Protein AF-A0A9E6DRL3-F1 (afdb_monomer_lite)

Radius of gyration: 11.87 Å; chains: 1; bounding box: 28×23×36 Å

Sequence (87 aa):
MQKTEKDILCVPLLGSYKDDGKTYIYGKVESGSFTPGDKLMILPTKKECIIENIKTDSTEMEKAYPNDNIHIKVKNIDENDIRRGYI

Secondary structure (DSSP, 8-state):
----TTSPPB--EEEEEEETTEEEEEEE--B--B-TT-EEEETTTTEEEEEEEEE-SS-EESSB-TT-EEEEEEES--GGG--TT--

Foldseek 3Di:
DQAWQPDDWDWQWQAWDDDPNWIKTWTFTAHHKDFQQDWDAKPPVRFIKGFHWKDDPVGTDGMDIHGDTIITTIPPDDRVVIDGGID

Structure (mmCIF, N/CA/C/O backbone):
data_AF-A0A9E6DRL3-F1
#
_entry.id   AF-A0A9E6DRL3-F1
#
loop_
_atom_site.group_PDB
_atom_site.id
_atom_site.type_symbol
_atom_site.label_atom_id
_atom_site.label_alt_id
_atom_site.label_comp_id
_atom_site.label_asym_id
_atom_site.label_entity_id
_atom_site.label_seq_id
_atom_site.pdbx_PDB_ins_code
_atom_site.Cartn_x
_atom_site.Cartn_y
_atom_site.Cartn_z
_atom_site.occupancy
_atom_site.B_iso_or_equiv
_atom_site.auth_seq_id
_atom_site.auth_comp_id
_atom_site.auth_asym_id
_atom_site.auth_atom_id
_atom_site.pdbx_PDB_model_num
ATOM 1 N N . MET A 1 1 ? 9.628 -12.395 -19.507 1.00 61.94 1 MET A N 1
ATOM 2 C CA . MET A 1 1 ? 9.889 -10.940 -19.494 1.00 61.94 1 MET A CA 1
ATOM 3 C C . MET A 1 1 ? 9.803 -10.479 -18.052 1.00 61.94 1 MET A C 1
ATOM 5 O O . MET A 1 1 ? 8.845 -10.849 -17.386 1.00 61.94 1 MET A O 1
ATOM 9 N N . GLN A 1 2 ? 10.828 -9.797 -17.546 1.00 71.81 2 GLN A N 1
ATOM 10 C CA . GLN A 1 2 ? 10.843 -9.292 -16.173 1.00 71.81 2 GLN A CA 1
ATOM 11 C C . GLN A 1 2 ? 9.998 -8.015 -16.115 1.00 71.81 2 GLN A C 1
ATOM 13 O O . GLN A 1 2 ? 10.182 -7.136 -16.953 1.00 71.81 2 GLN A O 1
ATOM 18 N N . LYS A 1 3 ? 9.048 -7.948 -15.178 1.00 87.19 3 LYS A N 1
ATOM 19 C CA . LYS A 1 3 ? 8.224 -6.757 -14.944 1.00 87.19 3 LYS A CA 1
ATOM 20 C C . LYS A 1 3 ? 9.093 -5.625 -14.389 1.00 87.19 3 LYS A C 1
ATOM 22 O O . LYS A 1 3 ? 10.003 -5.873 -13.598 1.00 87.19 3 LYS A O 1
ATOM 27 N N . THR A 1 4 ? 8.818 -4.402 -14.816 1.00 91.50 4 THR A N 1
ATOM 28 C CA . THR A 1 4 ? 9.612 -3.200 -14.545 1.00 91.50 4 THR A CA 1
ATOM 29 C C . THR A 1 4 ? 8.800 -2.147 -13.795 1.00 91.50 4 THR A C 1
ATOM 31 O O . THR A 1 4 ? 7.576 -2.227 -13.690 1.00 91.50 4 THR A O 1
ATOM 34 N N . GLU A 1 5 ? 9.483 -1.122 -13.284 1.00 90.88 5 GLU A N 1
ATOM 35 C CA . GLU A 1 5 ? 8.850 0.004 -12.584 1.00 90.88 5 GLU A CA 1
ATOM 36 C C . GLU A 1 5 ? 7.955 0.878 -13.482 1.00 90.88 5 GLU A C 1
ATOM 38 O O . GLU A 1 5 ? 7.176 1.678 -12.967 1.00 90.88 5 GLU A O 1
ATOM 43 N N . LYS A 1 6 ? 8.090 0.742 -14.811 1.00 90.75 6 LYS A N 1
ATOM 44 C CA . LYS A 1 6 ? 7.339 1.501 -15.826 1.00 90.75 6 LYS A CA 1
ATOM 45 C C . LYS A 1 6 ? 6.069 0.787 -16.285 1.00 90.75 6 LYS A C 1
ATOM 47 O O . LYS A 1 6 ? 5.291 1.362 -17.041 1.00 90.75 6 LYS A O 1
ATOM 52 N N . ASP A 1 7 ? 5.886 -0.460 -15.865 1.00 95.12 7 ASP A N 1
ATOM 53 C CA . ASP A 1 7 ? 4.685 -1.226 -16.169 1.00 95.12 7 ASP A CA 1
ATOM 54 C C . ASP A 1 7 ? 3.500 -0.755 -15.317 1.00 95.12 7 ASP A C 1
ATOM 56 O O . ASP A 1 7 ? 3.647 0.001 -14.355 1.00 95.12 7 ASP A O 1
ATOM 60 N N . ILE A 1 8 ? 2.306 -1.242 -15.658 1.00 94.56 8 ILE A N 1
ATOM 61 C CA . ILE A 1 8 ? 1.099 -0.998 -14.866 1.00 94.56 8 ILE A CA 1
ATOM 62 C C . ILE A 1 8 ? 1.318 -1.531 -13.449 1.00 94.56 8 ILE A C 1
ATOM 64 O O . ILE A 1 8 ? 1.716 -2.687 -13.262 1.00 94.56 8 ILE A O 1
ATOM 68 N N . LEU A 1 9 ? 1.037 -0.686 -12.458 1.00 95.88 9 LEU A N 1
ATOM 69 C CA . LEU A 1 9 ? 1.155 -1.049 -11.055 1.00 95.88 9 LEU A CA 1
ATOM 70 C C . LEU A 1 9 ? 0.261 -2.249 -10.726 1.00 95.88 9 LEU A C 1
ATOM 72 O O . LEU A 1 9 ? -0.928 -2.260 -11.039 1.00 95.88 9 LEU A O 1
ATOM 76 N N . CYS A 1 10 ? 0.846 -3.256 -10.086 1.00 96.50 10 CYS A N 1
ATOM 77 C CA . CYS A 1 10 ? 0.129 -4.423 -9.591 1.00 96.50 10 CYS A CA 1
ATOM 78 C C . CYS A 1 10 ? 0.756 -4.868 -8.273 1.00 96.50 10 CYS A C 1
ATOM 80 O O . CYS A 1 10 ? 1.948 -5.191 -8.231 1.00 96.50 10 CYS A O 1
ATOM 82 N N . VAL A 1 11 ? -0.044 -4.884 -7.207 1.00 97.00 11 VAL A N 1
ATOM 83 C CA . VAL A 1 11 ? 0.403 -5.248 -5.860 1.00 97.00 11 VAL A CA 1
ATOM 84 C C . VAL A 1 11 ? -0.584 -6.246 -5.258 1.00 97.00 11 VAL A C 1
ATOM 86 O O . VAL A 1 11 ? -1.547 -5.846 -4.610 1.00 97.00 11 VAL A O 1
ATOM 89 N N . PRO A 1 12 ? -0.374 -7.559 -5.441 1.00 96.81 12 PRO A N 1
ATOM 90 C CA . PRO A 1 12 ? -1.169 -8.558 -4.745 1.00 96.81 12 PRO A CA 1
ATOM 91 C C . PRO A 1 12 ? -1.072 -8.386 -3.226 1.00 96.81 12 PRO A C 1
ATOM 93 O O . PRO A 1 12 ? 0.001 -8.515 -2.624 1.00 96.81 12 PRO A O 1
ATOM 96 N N . LEU A 1 13 ? -2.216 -8.113 -2.605 1.00 96.69 13 LEU A N 1
ATOM 97 C CA . LEU A 1 13 ? -2.339 -7.895 -1.173 1.00 96.69 13 LEU A CA 1
ATOM 98 C C . LEU A 1 13 ? -2.428 -9.235 -0.442 1.00 96.69 13 LEU A C 1
ATOM 100 O O . LEU A 1 13 ? -3.263 -10.097 -0.742 1.00 96.69 13 LEU A O 1
ATOM 104 N N . LEU A 1 14 ? -1.575 -9.402 0.563 1.00 96.44 14 LEU A N 1
ATOM 105 C CA . LEU A 1 14 ? -1.618 -10.533 1.486 1.00 96.44 14 LEU A CA 1
ATOM 106 C C . LEU A 1 14 ? -2.614 -10.284 2.622 1.00 96.44 14 LEU A C 1
ATOM 108 O O . LEU A 1 14 ? -3.226 -11.237 3.107 1.00 96.44 14 LEU A O 1
ATOM 112 N N . GLY A 1 15 ? -2.829 -9.019 2.983 1.00 95.31 15 GLY A N 1
ATOM 113 C CA . GLY A 1 15 ? -3.837 -8.615 3.951 1.00 95.31 15 GLY A CA 1
ATOM 114 C C . GLY A 1 15 ? -3.698 -7.160 4.386 1.00 95.31 15 GLY A C 1
ATOM 115 O O . GLY A 1 15 ? -3.018 -6.349 3.754 1.00 95.31 15 GLY A O 1
ATOM 116 N N . SER A 1 16 ? -4.361 -6.853 5.492 1.00 95.69 16 SER A N 1
ATOM 117 C CA . SER A 1 16 ? -4.371 -5.558 6.164 1.00 95.69 16 SER A CA 1
ATOM 118 C C . SER A 1 16 ? -4.278 -5.755 7.678 1.00 95.69 16 SER A C 1
ATOM 120 O O . SER A 1 16 ? -4.496 -6.860 8.181 1.00 95.69 16 SER A O 1
ATOM 122 N N . TYR A 1 17 ? -3.905 -4.699 8.396 1.00 95.06 17 TYR A N 1
ATOM 123 C CA . TYR A 1 17 ? -3.941 -4.635 9.857 1.00 95.06 17 TYR A CA 1
ATOM 124 C C . TYR A 1 17 ? -4.013 -3.180 10.328 1.00 95.06 17 TYR A C 1
ATOM 126 O O . TYR A 1 17 ? -3.593 -2.265 9.613 1.00 95.06 17 TYR A O 1
ATOM 134 N N . LYS A 1 18 ? -4.495 -2.964 11.552 1.00 94.94 18 LYS A N 1
ATOM 135 C CA . LYS A 1 18 ? -4.394 -1.683 12.252 1.00 94.94 18 LYS A CA 1
ATOM 136 C C . LYS A 1 18 ? -3.217 -1.647 13.211 1.00 94.94 18 LYS A C 1
ATOM 138 O O . LYS A 1 18 ? -2.979 -2.583 13.967 1.00 94.94 18 LYS A O 1
ATOM 143 N N . ASP A 1 19 ? -2.534 -0.512 13.207 1.00 91.94 19 ASP A N 1
ATOM 144 C CA . ASP A 1 19 ? -1.472 -0.177 14.150 1.00 91.94 19 ASP A CA 1
ATOM 145 C C . ASP A 1 19 ? -1.636 1.289 14.566 1.00 91.94 19 ASP A C 1
ATOM 147 O O . ASP A 1 19 ? -1.713 2.177 13.712 1.00 91.94 19 ASP A O 1
ATOM 151 N N . ASP A 1 20 ? -1.788 1.535 15.871 1.00 92.75 20 ASP A N 1
ATOM 152 C CA . ASP A 1 20 ? -2.056 2.867 16.442 1.00 92.75 20 ASP A CA 1
ATOM 153 C C . ASP A 1 20 ? -3.217 3.614 15.735 1.00 92.75 20 ASP A C 1
ATOM 155 O O . ASP A 1 20 ? -3.123 4.779 15.346 1.00 92.75 20 ASP A O 1
ATOM 159 N N . GLY A 1 21 ? -4.313 2.892 15.465 1.00 90.75 21 GLY A N 1
ATOM 160 C CA . GLY A 1 21 ? -5.504 3.423 14.786 1.00 90.75 21 GLY A CA 1
ATOM 161 C C . GLY A 1 21 ? -5.330 3.729 13.292 1.00 90.75 21 GLY A C 1
ATOM 162 O O . GLY A 1 21 ? -6.267 4.216 12.660 1.00 90.75 21 GLY A O 1
ATOM 163 N N . LYS A 1 22 ? -4.163 3.440 12.705 1.00 94.25 22 LYS A N 1
ATOM 164 C CA . LYS A 1 22 ? -3.871 3.639 11.280 1.00 94.25 22 LYS A CA 1
ATOM 165 C C . LYS A 1 22 ? -3.981 2.315 10.533 1.00 94.25 22 LYS A C 1
ATOM 167 O O . LYS A 1 22 ? -3.486 1.294 11.004 1.00 94.25 22 LYS A O 1
ATOM 172 N N . THR A 1 23 ? -4.598 2.346 9.357 1.00 96.06 23 THR A N 1
ATOM 173 C CA . THR A 1 23 ? -4.726 1.174 8.487 1.00 96.06 23 THR A CA 1
ATOM 174 C C . THR A 1 23 ? -3.437 0.956 7.703 1.00 96.06 23 THR A C 1
ATOM 176 O O . THR A 1 23 ? -2.967 1.852 6.995 1.00 96.06 23 THR A O 1
ATOM 179 N N . TYR A 1 24 ? -2.903 -0.256 7.790 1.00 96.12 24 TYR A N 1
ATOM 180 C CA . TYR A 1 24 ? -1.809 -0.738 6.965 1.00 96.12 24 TYR A CA 1
ATOM 181 C C . TYR A 1 24 ? -2.278 -1.874 6.067 1.00 96.12 24 TYR A C 1
ATOM 183 O O . TYR A 1 24 ? -3.108 -2.699 6.451 1.00 96.12 24 TYR A O 1
ATOM 191 N N . ILE A 1 25 ? -1.714 -1.925 4.868 1.00 96.6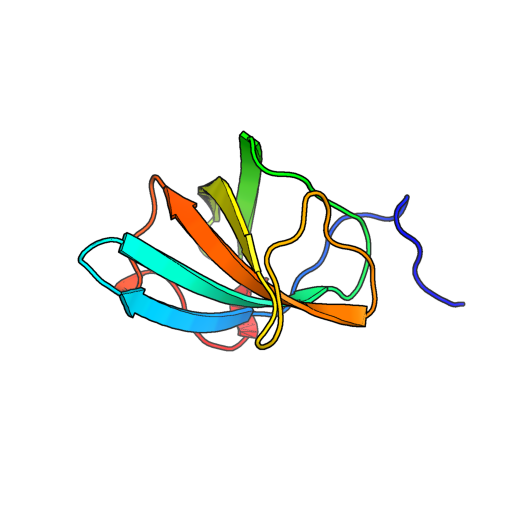2 25 ILE A N 1
ATOM 192 C CA . ILE A 1 25 ? -1.914 -3.000 3.895 1.00 96.62 25 ILE A CA 1
ATOM 193 C C . ILE A 1 25 ? -0.552 -3.559 3.537 1.00 96.62 25 ILE A C 1
ATOM 195 O O . ILE A 1 25 ? 0.416 -2.805 3.473 1.00 96.62 25 ILE A O 1
ATOM 199 N N . TYR A 1 26 ? -0.453 -4.862 3.327 1.00 96.56 26 TYR A N 1
ATOM 200 C CA . TYR A 1 26 ? 0.831 -5.477 3.023 1.00 96.56 26 TYR A CA 1
ATOM 201 C C . TYR A 1 26 ? 0.712 -6.496 1.903 1.00 96.56 26 TYR A C 1
ATOM 203 O O . TYR A 1 26 ? -0.315 -7.158 1.720 1.00 96.56 26 TYR A O 1
ATOM 211 N N . GLY A 1 27 ? 1.781 -6.590 1.127 1.00 96.88 27 GLY A N 1
ATOM 212 C CA . GLY A 1 27 ? 1.821 -7.371 -0.095 1.00 96.88 27 GLY A CA 1
ATOM 213 C C . GLY A 1 27 ? 3.176 -7.279 -0.773 1.00 96.88 27 GLY A C 1
ATOM 214 O O . GLY A 1 27 ? 4.135 -6.735 -0.223 1.00 96.88 27 GLY A O 1
ATOM 215 N N . LYS A 1 28 ? 3.236 -7.822 -1.985 1.00 96.75 28 LYS A N 1
ATOM 216 C CA . LYS A 1 28 ? 4.437 -7.797 -2.816 1.00 96.75 28 LYS A CA 1
ATOM 217 C C . LYS A 1 28 ? 4.168 -6.992 -4.076 1.00 96.75 28 LYS A C 1
ATOM 219 O O . LYS A 1 28 ? 3.141 -7.187 -4.719 1.00 96.75 28 LYS A O 1
ATOM 224 N N . VAL A 1 29 ? 5.087 -6.112 -4.452 1.00 96.88 29 VAL A N 1
ATOM 225 C CA . VAL A 1 29 ? 4.982 -5.382 -5.720 1.00 96.88 29 VAL A CA 1
ATOM 226 C C . VAL A 1 29 ? 5.364 -6.317 -6.864 1.00 96.88 29 VAL A C 1
ATOM 228 O O . VAL A 1 29 ? 6.480 -6.830 -6.914 1.00 96.88 29 VAL A O 1
ATOM 231 N N . GLU A 1 30 ? 4.449 -6.547 -7.800 1.00 96.25 30 GLU A N 1
ATOM 232 C CA . GLU A 1 30 ? 4.691 -7.414 -8.957 1.00 96.25 30 GLU A CA 1
ATOM 233 C C . GLU A 1 30 ? 5.151 -6.623 -10.188 1.00 96.25 30 GLU A C 1
ATOM 235 O O . GLU A 1 30 ? 6.017 -7.086 -10.928 1.00 96.25 30 GLU A O 1
ATOM 240 N N . SER A 1 31 ? 4.586 -5.437 -10.416 1.00 97.06 31 SER A N 1
ATOM 241 C CA . SER A 1 31 ? 4.952 -4.506 -11.497 1.00 97.06 31 SER A CA 1
ATOM 242 C C . SER A 1 31 ? 4.680 -3.066 -11.089 1.00 97.06 31 SER A C 1
ATOM 244 O O . SER A 1 31 ?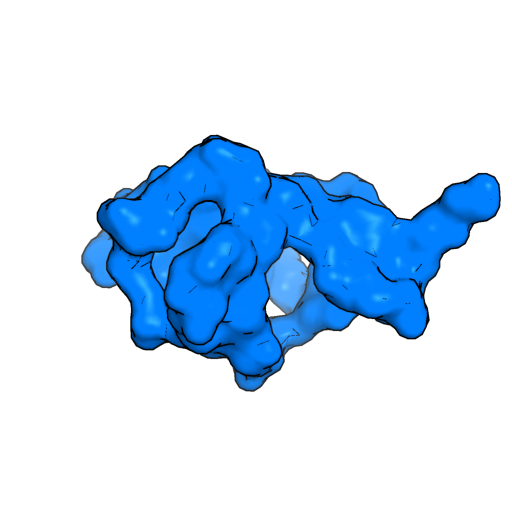 3.883 -2.830 -10.184 1.00 97.06 31 SER A O 1
ATOM 246 N N . GLY A 1 32 ? 5.288 -2.118 -11.804 1.00 96.31 32 GLY A N 1
ATOM 247 C CA . GLY A 1 32 ? 5.120 -0.690 -11.561 1.00 96.31 32 GLY A CA 1
ATOM 248 C C . GLY A 1 32 ? 5.880 -0.205 -10.330 1.00 96.31 32 GLY A C 1
ATOM 249 O O . GLY A 1 32 ? 6.644 -0.943 -9.708 1.00 96.31 32 GLY A O 1
ATOM 250 N N . SER A 1 33 ? 5.698 1.068 -10.004 1.00 96.69 33 SER A N 1
ATOM 251 C CA . SER A 1 33 ? 6.266 1.698 -8.814 1.00 96.69 33 SER A CA 1
ATOM 252 C C . SER A 1 33 ? 5.335 2.788 -8.296 1.00 96.69 33 SER A C 1
ATOM 254 O O . SER A 1 33 ? 4.473 3.265 -9.034 1.00 96.69 33 SER A O 1
ATOM 256 N N . PHE A 1 34 ? 5.489 3.153 -7.026 1.00 97.06 34 PHE A N 1
ATOM 257 C CA . PHE A 1 34 ? 4.685 4.188 -6.376 1.00 97.06 34 PHE A CA 1
ATOM 258 C C . PHE A 1 34 ? 5.442 4.824 -5.212 1.00 97.06 34 PHE A C 1
ATOM 260 O O . PHE A 1 34 ? 6.395 4.249 -4.676 1.00 97.06 34 PHE A O 1
ATOM 267 N N . THR A 1 35 ? 4.994 6.010 -4.821 1.00 97.25 35 THR A N 1
ATOM 268 C CA . THR A 1 35 ? 5.582 6.858 -3.782 1.00 97.25 35 THR A CA 1
ATOM 269 C C . THR A 1 35 ? 4.515 7.335 -2.790 1.00 97.25 35 THR A C 1
ATOM 271 O O . THR A 1 35 ? 3.317 7.306 -3.095 1.00 97.25 35 THR A O 1
ATOM 274 N N . PRO A 1 36 ? 4.904 7.774 -1.581 1.00 97.81 36 PRO A N 1
ATOM 275 C CA . PRO A 1 36 ? 3.988 8.464 -0.683 1.00 97.81 36 PRO A CA 1
ATOM 276 C C . PRO A 1 36 ? 3.321 9.668 -1.358 1.00 97.81 36 PRO A C 1
ATOM 278 O O . PRO A 1 36 ? 3.977 10.474 -2.010 1.00 97.81 36 PRO A O 1
ATOM 281 N N . GLY A 1 37 ? 2.007 9.793 -1.182 1.00 97.25 37 GLY A N 1
ATOM 282 C CA . GLY A 1 37 ? 1.162 10.790 -1.841 1.00 97.25 37 GLY A CA 1
ATOM 283 C C . GLY A 1 37 ? 0.356 10.248 -3.024 1.00 97.25 37 GLY A C 1
ATOM 284 O O . GLY A 1 37 ? -0.660 10.852 -3.376 1.00 97.25 37 GLY A O 1
ATOM 285 N N . ASP A 1 38 ? 0.738 9.098 -3.589 1.00 97.69 38 ASP A N 1
ATOM 286 C CA . ASP A 1 38 ? 0.007 8.497 -4.704 1.00 97.69 38 ASP A CA 1
ATOM 287 C C . ASP A 1 38 ? -1.383 7.998 -4.285 1.00 97.69 38 ASP A C 1
ATOM 289 O O . ASP A 1 38 ? -1.611 7.523 -3.165 1.00 97.69 38 ASP A O 1
ATOM 293 N N . LYS A 1 39 ? -2.328 8.106 -5.223 1.00 96.88 39 LYS A N 1
ATOM 294 C CA . LYS A 1 39 ? -3.676 7.541 -5.116 1.00 96.88 39 LYS A CA 1
ATOM 295 C C . LYS A 1 39 ? -3.714 6.189 -5.806 1.00 96.88 39 LYS A C 1
ATOM 297 O O . LYS A 1 39 ? -3.427 6.110 -6.999 1.00 96.88 39 LYS A O 1
ATOM 302 N N . LEU A 1 40 ? -4.118 5.155 -5.077 1.00 95.00 40 LEU A N 1
ATOM 303 C CA . LEU A 1 40 ? -4.287 3.804 -5.605 1.00 95.00 40 LEU A CA 1
ATOM 304 C C . LEU A 1 40 ? -5.754 3.385 -5.562 1.00 95.00 40 LEU A C 1
ATOM 306 O O . LEU A 1 40 ? -6.527 3.868 -4.738 1.00 95.00 40 LEU A O 1
ATOM 310 N N . MET A 1 41 ? -6.124 2.455 -6.436 1.00 95.62 41 MET A N 1
ATOM 311 C CA . MET A 1 41 ? -7.436 1.817 -6.437 1.00 95.62 41 MET A CA 1
ATOM 312 C C . MET A 1 41 ? -7.275 0.348 -6.073 1.00 95.62 41 MET A C 1
ATOM 314 O O . MET A 1 41 ? -6.518 -0.358 -6.728 1.00 95.62 41 MET A O 1
ATOM 318 N N . ILE A 1 42 ? -8.025 -0.104 -5.072 1.00 95.38 42 ILE A N 1
ATOM 319 C CA . ILE A 1 42 ? -8.055 -1.503 -4.652 1.00 95.38 42 ILE A CA 1
ATOM 320 C C . ILE A 1 42 ? -9.153 -2.239 -5.415 1.00 95.38 42 ILE A C 1
ATOM 322 O O . ILE A 1 42 ? -10.313 -1.818 -5.446 1.00 95.38 42 ILE A O 1
ATOM 326 N N . LEU A 1 43 ? -8.804 -3.370 -6.010 1.00 95.94 43 LEU A N 1
ATOM 327 C CA . LEU A 1 43 ? -9.685 -4.274 -6.730 1.00 95.94 43 LEU A CA 1
ATOM 328 C C . LEU A 1 43 ? -9.952 -5.543 -5.903 1.00 95.94 43 LEU A C 1
ATOM 330 O O . LEU A 1 43 ? -9.070 -6.027 -5.197 1.00 95.94 43 LEU A O 1
ATOM 334 N N . PRO A 1 44 ? -11.169 -6.116 -5.984 1.00 94.69 44 PRO A N 1
ATOM 335 C CA . PRO A 1 44 ? -12.267 -5.756 -6.887 1.00 94.69 44 PRO A CA 1
ATOM 336 C C . PRO A 1 44 ? -13.192 -4.644 -6.361 1.00 94.69 44 PRO A C 1
ATOM 338 O O . PRO A 1 44 ? -14.151 -4.285 -7.040 1.00 94.69 44 PRO A O 1
ATOM 341 N N . THR A 1 45 ? -12.946 -4.106 -5.163 1.00 93.75 45 THR A N 1
ATOM 342 C CA . THR A 1 45 ? -13.863 -3.165 -4.489 1.00 93.75 45 THR A CA 1
ATOM 343 C C . THR A 1 45 ? -13.956 -1.798 -5.167 1.00 93.75 45 THR A C 1
ATOM 345 O O . THR A 1 45 ? -14.920 -1.075 -4.925 1.00 93.75 45 THR A O 1
ATOM 348 N N . LYS A 1 46 ? -12.980 -1.453 -6.018 1.00 94.56 46 LYS A N 1
ATOM 349 C CA . LYS A 1 46 ? -12.809 -0.147 -6.676 1.00 94.56 46 LYS A CA 1
ATOM 350 C C . LYS A 1 46 ? -12.725 1.018 -5.688 1.00 94.56 46 LYS A C 1
ATOM 352 O O . LYS A 1 46 ? -13.035 2.153 -6.040 1.00 94.56 46 LYS A O 1
ATOM 357 N N . LYS A 1 47 ? -12.328 0.741 -4.444 1.00 94.06 47 LYS A N 1
ATOM 358 C CA . LYS A 1 47 ? -12.124 1.771 -3.425 1.00 94.06 47 LYS A CA 1
ATOM 359 C C . LYS A 1 47 ? -10.783 2.449 -3.653 1.00 94.06 47 LYS A C 1
ATOM 361 O O . LYS A 1 47 ? -9.788 1.776 -3.906 1.00 94.06 47 LYS A O 1
ATOM 366 N N . GLU A 1 48 ? -10.765 3.769 -3.549 1.00 95.56 48 GLU A N 1
ATOM 367 C CA . GLU A 1 48 ? -9.539 4.554 -3.643 1.00 95.56 48 GLU A CA 1
ATOM 368 C C . GLU A 1 48 ? -8.893 4.716 -2.265 1.00 95.56 48 GLU A C 1
ATOM 370 O O . GLU A 1 48 ? -9.577 4.940 -1.265 1.00 95.56 48 GLU A O 1
ATOM 375 N N . CYS A 1 49 ? -7.567 4.650 -2.214 1.00 95.44 49 CYS A N 1
ATOM 376 C CA . CYS A 1 49 ? -6.780 4.956 -1.029 1.00 95.44 49 CYS A CA 1
ATOM 377 C C . CYS A 1 49 ? -5.609 5.880 -1.377 1.00 95.44 49 CYS A C 1
ATOM 379 O O . CYS A 1 49 ? -5.189 5.978 -2.531 1.00 95.44 49 CYS A O 1
ATOM 381 N N . ILE A 1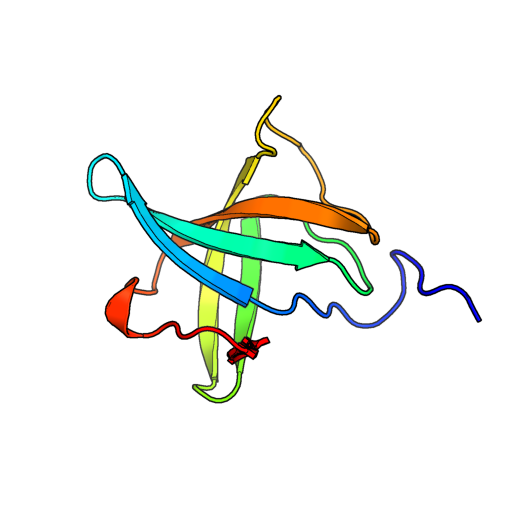 50 ? -5.101 6.597 -0.375 1.00 97.31 50 ILE A N 1
ATOM 382 C CA . ILE A 1 50 ? -3.913 7.453 -0.512 1.00 97.31 50 ILE A CA 1
ATOM 383 C C . ILE A 1 50 ? -2.783 6.835 0.294 1.00 97.31 50 ILE A C 1
ATOM 385 O O . ILE A 1 50 ? -2.979 6.493 1.463 1.00 97.31 50 ILE A O 1
ATOM 389 N N . ILE A 1 51 ? -1.607 6.738 -0.315 1.00 97.38 51 ILE A N 1
ATOM 390 C CA . ILE A 1 51 ? -0.400 6.244 0.341 1.00 97.38 51 ILE A CA 1
ATOM 391 C C . ILE A 1 51 ? 0.179 7.342 1.224 1.00 97.38 51 ILE A C 1
ATOM 393 O O . ILE A 1 51 ? 0.504 8.424 0.747 1.00 97.38 51 ILE A O 1
ATOM 397 N N . GLU A 1 52 ? 0.348 7.064 2.512 1.00 97.12 52 GLU A N 1
ATOM 398 C CA . GLU A 1 52 ? 1.010 7.993 3.431 1.00 97.12 52 GLU A CA 1
ATOM 399 C C . GLU A 1 52 ? 2.472 7.652 3.682 1.00 97.12 52 GLU A C 1
ATOM 401 O O . GLU A 1 52 ? 3.290 8.545 3.872 1.00 97.12 52 GLU A O 1
ATOM 406 N N . ASN A 1 53 ? 2.788 6.363 3.752 1.00 96.94 53 ASN A N 1
ATOM 407 C CA . ASN A 1 53 ? 4.125 5.880 4.062 1.00 96.94 53 ASN A CA 1
ATOM 408 C C . ASN A 1 53 ? 4.287 4.458 3.524 1.00 96.94 53 ASN A C 1
ATOM 410 O O . ASN A 1 53 ? 3.316 3.695 3.475 1.00 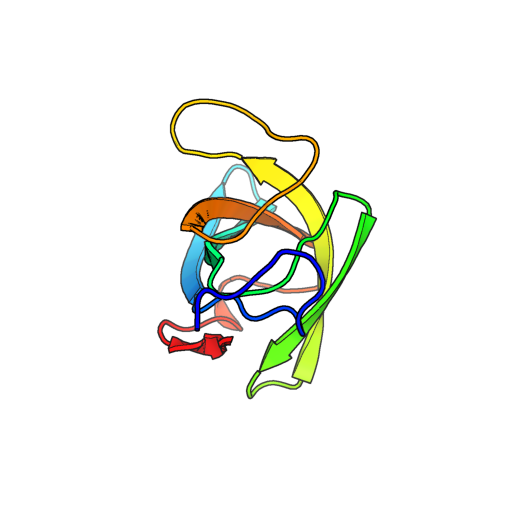96.94 53 ASN A O 1
ATOM 414 N N . ILE A 1 54 ? 5.511 4.121 3.130 1.00 97.44 54 ILE A N 1
ATOM 415 C CA . ILE A 1 54 ? 5.895 2.805 2.632 1.00 97.44 54 ILE A CA 1
ATOM 416 C C . ILE A 1 54 ? 7.017 2.308 3.535 1.00 97.44 54 ILE A C 1
ATOM 418 O O . ILE A 1 54 ? 7.992 3.022 3.764 1.00 97.44 54 ILE A O 1
ATOM 422 N N . LYS A 1 55 ? 6.901 1.076 4.020 1.00 95.38 55 LYS A N 1
ATOM 423 C CA . LYS A 1 55 ? 7.964 0.423 4.780 1.00 95.38 55 LYS A CA 1
ATOM 424 C C . LYS A 1 55 ? 8.121 -1.035 4.383 1.00 95.38 55 LYS A C 1
ATOM 426 O O . LYS A 1 55 ? 7.191 -1.665 3.891 1.00 95.38 55 LYS A O 1
ATOM 431 N N . THR A 1 56 ? 9.305 -1.561 4.629 1.00 93.81 56 THR A N 1
ATOM 432 C CA . THR A 1 56 ? 9.602 -2.995 4.695 1.00 93.81 56 THR A CA 1
ATOM 433 C C . THR A 1 56 ? 9.670 -3.401 6.166 1.00 93.81 56 THR A C 1
ATOM 435 O O . THR A 1 56 ? 9.571 -2.549 7.052 1.00 93.81 56 THR A O 1
ATOM 438 N N . ASP A 1 57 ? 9.911 -4.681 6.442 1.00 87.31 57 ASP A N 1
ATOM 439 C CA . ASP A 1 57 ? 10.188 -5.143 7.809 1.00 87.31 57 ASP A CA 1
ATOM 440 C C . ASP A 1 57 ? 11.432 -4.474 8.428 1.00 87.31 57 ASP A C 1
ATOM 442 O O . ASP A 1 57 ? 11.551 -4.399 9.649 1.00 87.31 57 ASP A O 1
ATOM 446 N N . SER A 1 58 ? 12.348 -3.964 7.597 1.00 87.12 58 SER A N 1
ATOM 447 C CA . SER A 1 58 ? 13.647 -3.442 8.037 1.00 87.12 58 SER A CA 1
ATOM 448 C C . SER A 1 58 ? 13.749 -1.914 8.033 1.00 87.12 58 SER A C 1
ATOM 450 O O . SER A 1 58 ? 14.541 -1.363 8.792 1.00 87.12 58 SER A O 1
ATOM 452 N N . THR A 1 59 ? 13.024 -1.216 7.151 1.00 92.62 59 THR A N 1
ATOM 453 C CA . THR A 1 59 ? 13.195 0.234 6.936 1.00 92.62 59 THR A CA 1
ATOM 454 C C . THR A 1 59 ? 11.995 0.881 6.248 1.00 92.62 59 THR A C 1
ATOM 456 O O . THR A 1 59 ? 11.279 0.227 5.487 1.00 92.62 59 THR A O 1
ATOM 459 N N . GLU A 1 60 ? 11.823 2.187 6.44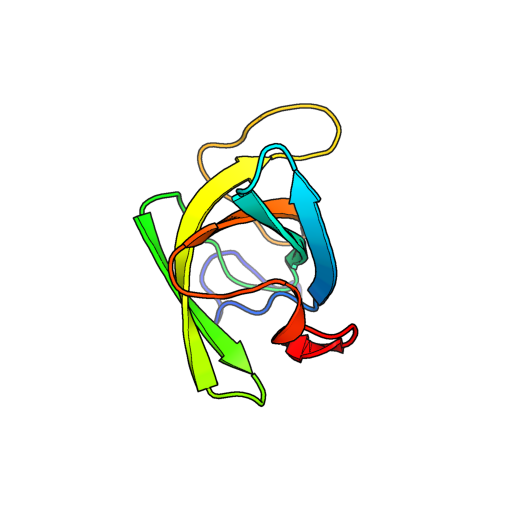9 1.00 94.88 60 GLU A N 1
ATOM 460 C CA . GLU A 1 60 ? 10.967 3.024 5.602 1.00 94.88 60 GLU A CA 1
ATOM 461 C C . GLU A 1 60 ? 11.585 3.231 4.211 1.00 94.88 60 GLU A C 1
ATOM 463 O O . GLU A 1 60 ? 12.803 3.118 4.034 1.00 94.88 60 GLU A O 1
ATOM 468 N N . MET A 1 61 ? 10.732 3.510 3.223 1.00 95.12 61 MET A N 1
ATOM 469 C CA . MET A 1 61 ? 11.096 3.684 1.819 1.00 95.12 61 MET A CA 1
ATOM 470 C C . MET A 1 61 ? 10.434 4.928 1.225 1.00 95.12 61 MET A C 1
ATOM 472 O O . MET A 1 61 ? 9.259 5.202 1.463 1.00 95.12 61 MET A O 1
ATOM 476 N N . GLU A 1 62 ? 11.165 5.636 0.367 1.00 96.00 62 GLU A N 1
ATOM 477 C CA . GLU A 1 62 ? 10.634 6.782 -0.384 1.00 96.00 62 GLU A CA 1
ATOM 478 C C . GLU A 1 62 ? 9.873 6.357 -1.650 1.00 96.00 62 GLU A C 1
ATOM 480 O O . GLU A 1 62 ? 9.032 7.098 -2.157 1.00 96.00 62 GLU A O 1
ATOM 485 N N . LYS A 1 63 ? 10.156 5.156 -2.169 1.00 96.56 63 LYS A N 1
ATOM 486 C CA . LYS A 1 63 ? 9.542 4.593 -3.376 1.00 96.56 63 LYS A CA 1
ATOM 487 C C . LYS A 1 63 ? 9.590 3.068 -3.338 1.00 96.56 63 LYS A C 1
ATOM 489 O O . LYS A 1 63 ? 10.615 2.513 -2.957 1.00 96.56 63 LYS A O 1
ATOM 494 N N . ALA A 1 64 ? 8.513 2.414 -3.765 1.00 96.81 64 ALA A N 1
ATOM 495 C CA . ALA A 1 64 ? 8.448 0.960 -3.915 1.00 96.81 64 ALA A CA 1
ATOM 496 C C . ALA A 1 64 ? 8.715 0.527 -5.365 1.00 96.81 64 ALA A C 1
ATOM 498 O O . ALA A 1 64 ? 8.274 1.194 -6.308 1.00 96.81 64 ALA A O 1
ATOM 499 N N . TYR A 1 65 ? 9.384 -0.610 -5.537 1.00 95.94 65 TYR A N 1
ATOM 500 C CA . TYR A 1 65 ? 9.772 -1.196 -6.819 1.00 95.94 65 TYR A CA 1
ATOM 501 C C . TYR A 1 65 ? 9.315 -2.656 -6.938 1.00 95.94 65 TYR A C 1
ATOM 503 O O . TYR A 1 65 ? 9.018 -3.309 -5.934 1.00 95.94 65 TYR A O 1
ATOM 511 N N . PRO A 1 66 ? 9.268 -3.216 -8.162 1.00 96.69 66 PRO A N 1
ATOM 512 C CA . PRO A 1 66 ? 8.932 -4.621 -8.348 1.00 96.69 66 PRO A CA 1
ATOM 513 C C . PRO A 1 66 ? 9.853 -5.548 -7.545 1.00 96.69 66 PRO A C 1
ATOM 515 O O . PRO A 1 66 ? 11.074 -5.435 -7.611 1.00 96.69 66 PRO A O 1
ATOM 518 N N . ASN A 1 67 ? 9.247 -6.546 -6.904 1.00 94.81 67 ASN A N 1
ATOM 519 C CA . ASN A 1 67 ? 9.810 -7.509 -5.952 1.00 94.81 67 ASN A CA 1
ATOM 520 C C . ASN A 1 67 ? 9.963 -7.051 -4.500 1.00 94.81 67 ASN A C 1
ATOM 522 O O . ASN A 1 67 ? 10.321 -7.892 -3.671 1.00 94.81 67 ASN A O 1
ATOM 526 N N . ASP A 1 68 ? 9.603 -5.814 -4.163 1.00 95.62 68 ASP A N 1
ATOM 527 C CA . ASP A 1 68 ? 9.590 -5.387 -2.767 1.00 95.62 68 ASP A CA 1
ATOM 528 C C . ASP A 1 68 ? 8.417 -6.016 -2.001 1.00 95.62 68 ASP A C 1
ATOM 530 O O . ASP A 1 68 ? 7.278 -6.040 -2.481 1.00 95.62 68 ASP A O 1
ATOM 534 N N . ASN A 1 69 ? 8.700 -6.508 -0.791 1.00 96.56 69 ASN A N 1
ATOM 535 C CA . ASN A 1 69 ? 7.682 -6.868 0.196 1.00 96.56 69 ASN A CA 1
ATOM 536 C C . ASN A 1 69 ? 7.444 -5.651 1.082 1.00 96.56 69 ASN A C 1
ATOM 538 O O . ASN A 1 69 ? 8.358 -5.189 1.765 1.00 96.56 69 ASN A O 1
ATOM 542 N N . ILE A 1 70 ? 6.231 -5.122 1.039 1.00 96.94 70 ILE A N 1
ATOM 543 C CA . ILE A 1 70 ? 5.930 -3.792 1.552 1.00 96.94 70 ILE A CA 1
ATOM 544 C C . ILE A 1 70 ? 4.735 -3.817 2.491 1.00 96.94 70 ILE A C 1
ATOM 546 O O . ILE A 1 70 ? 3.814 -4.622 2.358 1.00 96.94 70 ILE A O 1
ATOM 550 N N . HIS A 1 71 ? 4.770 -2.891 3.436 1.00 97.31 71 HIS A N 1
ATOM 551 C CA . HIS A 1 71 ? 3.695 -2.498 4.324 1.00 97.31 71 HIS A CA 1
ATOM 552 C C . HIS A 1 71 ? 3.422 -1.023 4.040 1.00 97.31 71 HIS A C 1
ATOM 554 O O . HIS A 1 71 ? 4.290 -0.167 4.208 1.00 97.31 71 HIS A O 1
ATOM 560 N N . ILE A 1 72 ? 2.217 -0.716 3.581 1.00 96.94 72 ILE A N 1
ATOM 561 C CA . ILE A 1 72 ? 1.811 0.628 3.188 1.00 96.94 72 ILE A CA 1
ATOM 562 C C . ILE A 1 72 ? 0.825 1.147 4.213 1.00 96.94 72 ILE A C 1
ATOM 564 O O . ILE A 1 72 ? -0.213 0.528 4.447 1.00 96.94 72 ILE A O 1
ATOM 568 N N . LYS A 1 73 ? 1.116 2.314 4.777 1.00 96.69 73 LYS A N 1
ATOM 569 C CA . LYS A 1 73 ? 0.123 3.078 5.523 1.00 96.69 73 LYS A CA 1
ATOM 570 C C . LYS A 1 73 ? -0.814 3.763 4.535 1.00 96.69 73 LYS A C 1
ATOM 572 O O . LYS A 1 73 ? -0.349 4.532 3.690 1.00 96.69 73 LYS A O 1
ATOM 577 N N . VAL A 1 74 ? -2.116 3.533 4.669 1.00 96.88 74 VAL A N 1
ATOM 578 C CA . VAL A 1 74 ? -3.119 4.076 3.747 1.00 96.88 74 VAL A CA 1
ATOM 579 C C . VAL A 1 74 ? -4.174 4.919 4.454 1.00 96.88 74 VAL A C 1
ATOM 581 O O . VAL A 1 74 ? -4.554 4.663 5.597 1.00 96.88 74 VAL A O 1
ATOM 584 N N . LYS A 1 75 ? -4.673 5.928 3.738 1.00 96.12 75 LYS A N 1
ATOM 585 C CA . LYS A 1 75 ? -5.836 6.744 4.110 1.00 96.12 75 LYS A CA 1
ATOM 586 C C . LYS A 1 75 ? -7.039 6.427 3.228 1.00 96.12 75 LYS A C 1
ATOM 588 O O . LYS A 1 75 ? -6.881 5.958 2.103 1.00 96.12 75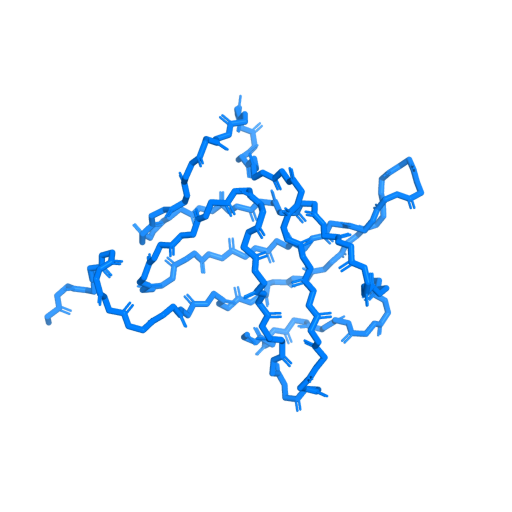 LYS A O 1
ATOM 593 N N . ASN A 1 76 ? -8.226 6.766 3.734 1.00 94.38 76 ASN A N 1
ATOM 594 C CA . ASN A 1 76 ? -9.530 6.644 3.064 1.00 94.38 76 ASN A CA 1
ATOM 595 C C . ASN A 1 76 ? -10.027 5.207 2.834 1.00 94.38 76 ASN A C 1
ATOM 597 O O . ASN A 1 76 ? -11.026 5.013 2.147 1.00 94.38 76 ASN A O 1
ATOM 601 N N . ILE A 1 77 ? -9.379 4.214 3.449 1.00 94.19 77 ILE A N 1
ATOM 602 C CA . ILE A 1 77 ? -9.861 2.836 3.466 1.00 94.19 77 ILE A CA 1
ATOM 603 C C . ILE A 1 77 ? -9.648 2.192 4.839 1.00 94.19 77 ILE A C 1
ATOM 605 O O . ILE A 1 77 ? -8.662 2.469 5.528 1.00 94.19 77 ILE A O 1
ATOM 609 N N . ASP A 1 78 ? -10.598 1.351 5.244 1.00 91.25 78 ASP A N 1
ATOM 610 C CA . ASP A 1 78 ? -10.523 0.576 6.479 1.00 91.25 78 ASP A CA 1
ATOM 611 C C . ASP A 1 78 ? -9.967 -0.831 6.207 1.00 91.25 78 ASP A C 1
ATOM 613 O O . ASP A 1 78 ? -10.135 -1.386 5.121 1.00 91.25 78 ASP A O 1
ATOM 617 N N . GLU A 1 79 ? -9.313 -1.429 7.201 1.00 89.56 79 GLU A N 1
ATOM 618 C CA . GLU A 1 79 ? -8.751 -2.779 7.092 1.00 89.56 79 GLU A CA 1
ATOM 619 C C . GLU A 1 79 ? -9.806 -3.833 6.710 1.00 89.56 79 GLU A C 1
ATOM 621 O O . GLU A 1 79 ? -9.486 -4.761 5.968 1.00 89.56 79 GLU A O 1
ATOM 626 N N . ASN A 1 80 ? -11.062 -3.656 7.148 1.00 89.31 80 ASN A N 1
ATOM 627 C CA . ASN A 1 80 ? -12.169 -4.586 6.899 1.00 89.31 80 ASN A CA 1
ATOM 628 C C . ASN A 1 80 ? -12.606 -4.625 5.425 1.00 89.31 80 ASN A C 1
ATOM 630 O O . ASN A 1 80 ? -13.267 -5.572 4.991 1.00 89.31 80 ASN A O 1
ATOM 634 N N . ASP A 1 81 ? -12.229 -3.610 4.645 1.00 89.25 81 ASP A N 1
ATOM 635 C CA . ASP A 1 81 ? -12.505 -3.532 3.210 1.00 89.25 81 ASP A CA 1
ATOM 636 C C . ASP A 1 81 ? -11.490 -4.298 2.358 1.00 89.25 81 ASP A C 1
ATOM 638 O O . ASP A 1 81 ? -11.637 -4.376 1.135 1.00 89.25 81 ASP A O 1
ATOM 642 N N . ILE A 1 82 ? -10.459 -4.857 2.990 1.00 92.69 82 ILE A N 1
ATOM 643 C CA . ILE A 1 82 ? -9.316 -5.466 2.324 1.00 92.69 82 ILE A CA 1
ATOM 644 C C . ILE A 1 82 ? -9.256 -6.936 2.692 1.00 92.69 82 ILE A C 1
ATOM 646 O O . ILE A 1 82 ? -9.423 -7.336 3.841 1.00 92.69 82 ILE A O 1
ATOM 650 N N . ARG A 1 83 ? -9.027 -7.768 1.679 1.00 91.44 83 ARG A N 1
ATOM 651 C CA . ARG A 1 83 ? -8.901 -9.211 1.842 1.00 91.44 83 ARG A CA 1
ATOM 652 C C . ARG A 1 83 ? -7.675 -9.703 1.101 1.00 91.44 83 ARG A C 1
ATOM 654 O O . ARG A 1 83 ? -7.239 -9.111 0.115 1.00 91.44 83 ARG A O 1
ATOM 661 N N . ARG A 1 84 ? -7.151 -10.831 1.567 1.00 92.31 84 ARG A N 1
ATOM 662 C CA . ARG A 1 84 ? -6.080 -11.544 0.879 1.00 92.31 84 ARG A CA 1
ATOM 663 C C . ARG A 1 84 ? -6.489 -11.859 -0.563 1.00 92.31 84 ARG A C 1
ATOM 665 O O . ARG A 1 84 ? -7.575 -12.389 -0.792 1.00 92.31 84 ARG A O 1
ATOM 672 N N . GLY A 1 85 ? -5.597 -11.570 -1.506 1.00 90.62 85 GLY A N 1
ATOM 673 C CA . GLY A 1 85 ? -5.804 -11.787 -2.940 1.00 90.62 85 GLY A CA 1
ATOM 674 C C . GLY A 1 85 ? -6.398 -10.593 -3.691 1.00 90.62 85 GLY A C 1
ATOM 675 O O . GLY A 1 85 ? -6.568 -10.690 -4.903 1.00 90.62 85 GLY A O 1
ATOM 676 N N . TYR A 1 86 ? -6.707 -9.487 -3.006 1.00 95.25 86 TYR A N 1
ATOM 677 C CA . TYR A 1 86 ? -7.026 -8.213 -3.664 1.00 95.25 86 TYR A CA 1
ATOM 678 C C . TYR A 1 86 ? -5.768 -7.628 -4.324 1.00 95.25 86 TYR A C 1
ATOM 680 O O . TYR A 1 86 ? -4.654 -8.031 -3.982 1.00 95.25 86 TYR A O 1
ATOM 688 N N . ILE A 1 87 ? -5.948 -6.722 -5.288 1.00 92.69 87 ILE A N 1
ATOM 689 C CA . ILE A 1 87 ? -4.868 -6.106 -6.087 1.00 92.69 87 ILE A CA 1
ATOM 690 C C . ILE A 1 87 ? -5.050 -4.595 -6.112 1.00 92.69 87 ILE A C 1
ATOM 692 O O . ILE A 1 87 ? -6.224 -4.175 -6.200 1.00 92.69 87 ILE A O 1
#

pLDDT: mean 94.2, std 4.97, range [61.94, 97.81]